Protein AF-A0A3B8TL54-F1 (afdb_monomer)

Mean predicted aligned error: 5.51 Å

Structure (mmCIF, N/CA/C/O backbone):
data_AF-A0A3B8TL54-F1
#
_entry.id   AF-A0A3B8TL54-F1
#
loop_
_atom_site.group_PDB
_atom_site.id
_atom_site.type_symbol
_atom_site.label_atom_id
_atom_site.label_alt_id
_atom_site.label_comp_id
_atom_site.label_asym_id
_atom_site.label_entity_id
_atom_site.label_seq_id
_atom_site.pdbx_PDB_ins_code
_ato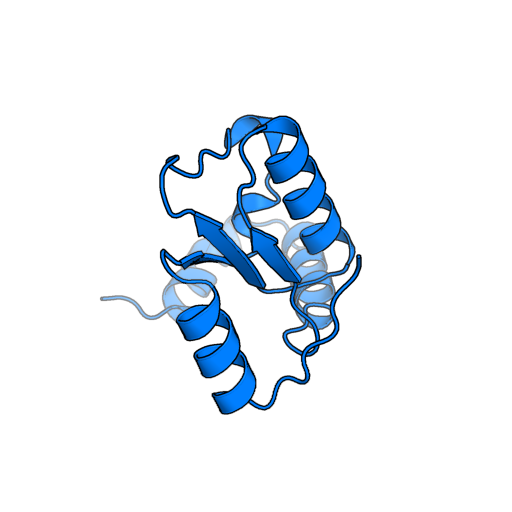m_site.Cartn_x
_atom_site.Cartn_y
_atom_site.Cartn_z
_atom_site.occupancy
_atom_site.B_iso_or_equiv
_atom_site.auth_seq_id
_atom_site.auth_comp_id
_atom_site.auth_asym_id
_atom_site.auth_atom_id
_atom_site.pdbx_PDB_model_num
ATOM 1 N N . MET A 1 1 ? 4.156 -18.310 18.114 1.00 81.44 1 MET A N 1
ATOM 2 C CA . MET A 1 1 ? 3.816 -17.101 17.333 1.00 81.44 1 MET A CA 1
ATOM 3 C C . MET A 1 1 ? 2.313 -16.911 17.468 1.00 81.44 1 MET A C 1
ATOM 5 O O . MET A 1 1 ? 1.607 -17.891 17.267 1.00 81.44 1 MET A O 1
ATOM 9 N N . ILE A 1 2 ? 1.834 -15.748 17.915 1.00 89.56 2 ILE A N 1
ATOM 10 C CA . ILE A 1 2 ? 0.384 -15.498 18.009 1.00 89.56 2 ILE A CA 1
ATOM 11 C C . ILE A 1 2 ? -0.184 -15.220 16.613 1.00 89.56 2 ILE A C 1
ATOM 13 O O . ILE A 1 2 ? 0.510 -14.654 15.769 1.00 89.56 2 ILE A O 1
ATOM 17 N N . SER A 1 3 ? -1.421 -15.637 16.358 1.00 96.25 3 SER A N 1
ATOM 18 C CA . SER A 1 3 ? -2.134 -15.330 15.114 1.00 96.25 3 SER A CA 1
ATOM 19 C C . SER A 1 3 ? -2.530 -13.852 15.043 1.00 96.25 3 SER A C 1
ATOM 21 O O . SER A 1 3 ? -2.639 -13.173 16.067 1.00 96.25 3 SER A O 1
ATOM 23 N N . THR A 1 4 ? -2.804 -13.352 13.836 1.00 93.81 4 THR A N 1
ATOM 24 C CA . THR A 1 4 ? -3.298 -11.980 13.633 1.00 93.81 4 THR A CA 1
ATOM 25 C C . THR A 1 4 ? -4.577 -11.713 14.422 1.00 93.81 4 THR A C 1
ATOM 27 O O . THR A 1 4 ? -4.689 -10.659 15.039 1.00 93.81 4 THR A O 1
ATOM 30 N N . GLN A 1 5 ? -5.504 -12.676 14.469 1.00 94.44 5 GLN A N 1
ATOM 31 C CA . GLN A 1 5 ? -6.742 -12.524 15.234 1.00 94.44 5 GLN A CA 1
ATOM 32 C C . GLN A 1 5 ? -6.459 -12.389 16.733 1.00 94.44 5 GLN A C 1
ATOM 34 O O . GLN A 1 5 ? -6.949 -11.462 17.362 1.00 94.44 5 GLN A O 1
ATOM 39 N N . GLN A 1 6 ? -5.571 -13.223 17.285 1.00 96.88 6 GLN A N 1
ATOM 40 C CA . GLN A 1 6 ? -5.165 -13.118 18.692 1.00 96.88 6 GLN A CA 1
ATOM 41 C C . GLN A 1 6 ? -4.508 -11.769 19.015 1.00 96.88 6 GLN A C 1
ATOM 43 O O . GLN A 1 6 ? -4.723 -11.225 20.095 1.00 96.88 6 GLN A O 1
ATOM 48 N N . ALA A 1 7 ? -3.721 -11.211 18.091 1.00 95.81 7 ALA A N 1
ATOM 49 C CA . ALA A 1 7 ? -3.145 -9.881 18.260 1.00 95.81 7 ALA A CA 1
ATOM 50 C C . ALA A 1 7 ? -4.222 -8.782 18.243 1.00 95.81 7 ALA A C 1
ATOM 52 O O . ALA A 1 7 ? -4.175 -7.870 19.066 1.00 95.81 7 ALA A O 1
ATOM 53 N N . ILE A 1 8 ? -5.204 -8.877 17.340 1.00 95.00 8 ILE A N 1
ATOM 54 C CA . ILE A 1 8 ? -6.340 -7.948 17.276 1.00 95.00 8 ILE A CA 1
ATOM 55 C C . ILE A 1 8 ? -7.151 -8.009 18.573 1.00 95.00 8 ILE A C 1
ATOM 57 O O . ILE A 1 8 ? -7.409 -6.967 19.172 1.00 95.00 8 ILE A O 1
ATOM 61 N N . ASP A 1 9 ? -7.488 -9.211 19.040 1.00 96.00 9 ASP A N 1
ATOM 62 C CA . ASP A 1 9 ? -8.280 -9.419 20.254 1.00 96.00 9 ASP A CA 1
ATOM 63 C C . ASP A 1 9 ? -7.552 -8.879 21.495 1.00 96.00 9 ASP A C 1
ATOM 65 O O . ASP A 1 9 ? -8.169 -8.259 22.359 1.00 96.00 9 ASP A O 1
ATOM 69 N N . HIS A 1 10 ? -6.225 -9.040 21.558 1.00 96.56 10 HIS A N 1
ATOM 70 C CA . HIS A 1 10 ? -5.402 -8.486 22.633 1.00 96.56 10 HIS A CA 1
ATOM 71 C C . HIS A 1 10 ? -5.343 -6.950 22.607 1.00 96.56 10 HIS A C 1
ATOM 73 O O . HIS A 1 10 ? -5.302 -6.316 23.659 1.00 96.56 10 HIS A O 1
ATOM 79 N N . LEU A 1 11 ? -5.352 -6.337 21.417 1.00 95.44 11 LEU A N 1
ATOM 80 C CA . LEU A 1 11 ? -5.293 -4.881 21.257 1.00 95.44 11 LEU A CA 1
ATOM 81 C C . LEU A 1 11 ? -6.667 -4.197 21.362 1.00 95.44 11 LEU A C 1
ATOM 83 O O . LEU A 1 11 ? -6.726 -3.008 21.678 1.00 95.44 11 LEU A O 1
ATOM 87 N N . ARG A 1 12 ? -7.771 -4.921 21.129 1.00 95.12 12 ARG A N 1
ATOM 88 C CA . ARG A 1 12 ? -9.144 -4.383 21.121 1.00 95.12 12 ARG A CA 1
ATOM 89 C C . ARG A 1 12 ? -9.525 -3.591 22.383 1.00 95.12 12 ARG A C 1
ATOM 91 O O . ARG A 1 12 ? -10.118 -2.524 22.209 1.00 95.12 12 ARG A O 1
ATOM 98 N N . PRO A 1 13 ? -9.198 -4.026 23.619 1.00 97.06 13 PRO A N 1
ATOM 99 C CA . PRO A 1 13 ? -9.560 -3.288 24.833 1.00 97.06 13 PRO A CA 1
ATOM 100 C C . PRO A 1 13 ? -8.870 -1.923 24.969 1.00 97.06 13 PRO A C 1
ATOM 102 O O . PRO A 1 13 ? -9.335 -1.077 25.724 1.00 97.06 13 PRO A O 1
ATOM 105 N N . TYR A 1 14 ? -7.774 -1.691 24.238 1.00 96.81 14 TYR A N 1
ATOM 106 C CA . TYR A 1 14 ? -7.034 -0.424 24.253 1.00 96.81 14 TYR A CA 1
ATOM 107 C C . TYR A 1 14 ? -7.562 0.600 23.230 1.00 96.81 14 TYR A C 1
ATOM 109 O O . TYR A 1 14 ? -7.026 1.705 23.127 1.00 96.81 14 TYR A O 1
ATOM 117 N N . LEU A 1 15 ? -8.587 0.247 22.447 1.00 95.81 15 LEU A N 1
ATOM 118 C CA . LEU A 1 15 ? -9.218 1.116 21.454 1.00 95.81 15 LEU A CA 1
ATOM 119 C C . LEU A 1 15 ? -10.602 1.557 21.932 1.00 95.81 15 LEU A C 1
ATOM 121 O O . LEU A 1 15 ? -11.368 0.760 22.468 1.00 95.81 15 LEU A O 1
ATOM 125 N N . THR A 1 16 ? -10.950 2.819 21.676 1.00 97.81 16 THR A N 1
ATOM 126 C CA . THR A 1 16 ? -12.330 3.287 21.840 1.00 97.81 16 THR A CA 1
ATOM 127 C C . THR A 1 16 ? -13.230 2.650 20.785 1.00 97.81 16 THR A C 1
ATOM 129 O O . THR A 1 16 ? -12.781 2.39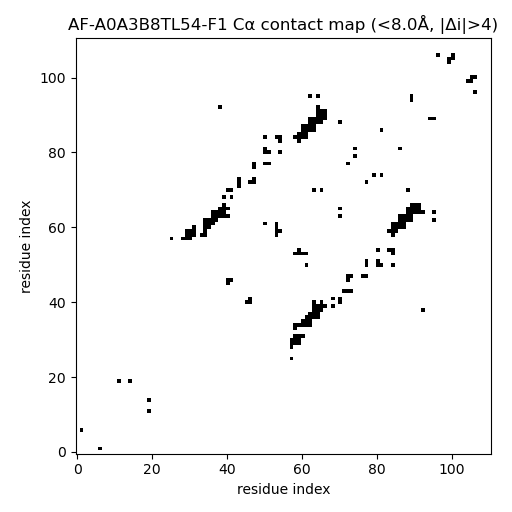2 19.665 1.00 97.81 16 THR A O 1
ATOM 132 N N . ASP A 1 17 ? -14.509 2.456 21.108 1.00 97.25 17 ASP A N 1
ATOM 133 C CA . ASP A 1 17 ? -15.475 1.866 20.171 1.00 97.25 17 ASP A CA 1
ATOM 134 C C . ASP A 1 17 ? -15.584 2.688 18.883 1.00 97.25 17 ASP A C 1
ATOM 136 O O . ASP A 1 17 ? -15.418 2.149 17.795 1.00 97.25 17 ASP A O 1
ATOM 140 N N . ASN A 1 18 ? -15.656 4.020 18.999 1.00 97.69 18 ASN A N 1
ATOM 141 C CA . ASN A 1 18 ? -15.648 4.917 17.839 1.00 97.69 18 ASN A CA 1
ATOM 142 C C . ASN A 1 18 ? -14.431 4.701 16.918 1.00 97.69 18 ASN A C 1
ATOM 144 O O . ASN A 1 18 ? -14.550 4.744 15.697 1.00 97.69 18 ASN A O 1
ATOM 148 N N . ARG A 1 19 ? -13.238 4.465 17.483 1.00 95.81 19 ARG A N 1
ATOM 149 C CA . ARG A 1 19 ? -12.043 4.198 16.672 1.00 95.81 19 ARG A CA 1
ATOM 150 C C . ARG A 1 19 ? -12.109 2.818 16.024 1.00 95.81 19 ARG A C 1
ATOM 152 O O . ARG A 1 19 ? -11.692 2.683 14.878 1.00 95.81 19 ARG A O 1
ATOM 159 N N . TRP A 1 20 ? -12.595 1.813 16.745 1.00 96.19 20 TRP A N 1
ATOM 160 C CA . TRP A 1 20 ? -12.763 0.457 16.230 1.00 96.19 20 TRP A CA 1
ATOM 161 C C . TRP A 1 20 ? -13.735 0.409 15.047 1.00 96.19 20 TRP A C 1
ATOM 163 O O . TRP A 1 20 ? -13.391 -0.150 14.001 1.00 96.19 20 TRP A O 1
ATOM 173 N N . ASP A 1 21 ? -14.896 1.044 15.194 1.00 97.25 21 ASP A N 1
ATOM 174 C CA . ASP A 1 21 ? -15.944 1.083 14.174 1.00 97.25 21 ASP A CA 1
ATOM 175 C C . ASP A 1 21 ? -15.470 1.856 12.940 1.00 97.25 21 ASP A C 1
ATOM 177 O O . ASP A 1 21 ? -15.516 1.332 11.827 1.00 97.25 21 ASP A O 1
ATOM 181 N N . LEU A 1 22 ? -14.861 3.033 13.140 1.00 95.94 22 LEU A N 1
ATOM 182 C CA . LEU A 1 22 ? -14.288 3.821 12.046 1.00 95.94 22 LEU A CA 1
ATOM 183 C C . LEU A 1 22 ? -13.230 3.035 11.257 1.00 95.94 22 LEU A C 1
ATOM 185 O O . LEU A 1 22 ? -13.194 3.097 10.029 1.00 95.94 22 LEU A O 1
ATOM 189 N N . MET A 1 23 ? -12.358 2.285 11.941 1.00 94.69 23 MET A N 1
ATOM 190 C CA . MET A 1 23 ? -11.374 1.442 11.260 1.00 94.69 23 MET A CA 1
ATOM 191 C C . MET A 1 23 ? -12.055 0.368 10.403 1.00 94.69 23 MET A C 1
ATOM 193 O O . MET A 1 23 ? -11.628 0.152 9.270 1.00 94.69 23 MET A O 1
ATOM 197 N N . HIS A 1 24 ? -13.115 -0.278 10.899 1.00 95.06 24 HIS A N 1
ATOM 198 C CA . HIS A 1 24 ? -13.860 -1.280 10.130 1.00 95.06 24 HIS A CA 1
ATOM 199 C C . HIS A 1 24 ? -14.557 -0.674 8.912 1.00 95.06 24 HIS A C 1
ATOM 201 O O . HIS A 1 24 ? -14.508 -1.268 7.832 1.00 95.06 24 HIS A O 1
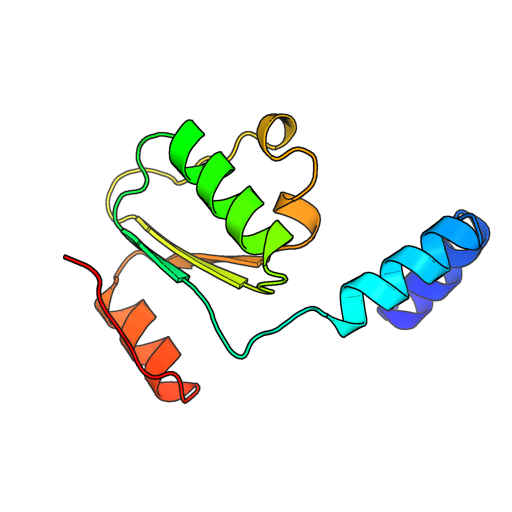ATOM 207 N N . ASP A 1 25 ? -15.148 0.510 9.053 1.00 96.81 25 ASP A N 1
ATOM 208 C CA . ASP A 1 25 ? -15.808 1.207 7.950 1.00 96.81 25 ASP A CA 1
ATOM 209 C C . ASP A 1 25 ? -14.819 1.599 6.847 1.00 96.81 25 ASP A C 1
ATOM 211 O O . ASP A 1 25 ? -15.098 1.392 5.663 1.00 96.81 25 ASP A O 1
ATOM 215 N N . ILE A 1 26 ? -13.630 2.087 7.220 1.00 95.44 26 ILE A N 1
ATOM 216 C CA . ILE A 1 26 ? -12.554 2.402 6.269 1.00 95.44 26 ILE A CA 1
ATOM 217 C C . ILE A 1 26 ? -12.038 1.127 5.589 1.00 95.44 26 ILE A C 1
ATOM 219 O O . ILE A 1 26 ? -11.832 1.118 4.376 1.00 95.44 26 ILE A O 1
ATOM 223 N N . LEU A 1 27 ? -11.838 0.037 6.339 1.00 94.88 27 LEU A N 1
ATOM 224 C CA . LEU A 1 27 ? -11.331 -1.226 5.788 1.00 94.88 27 LEU A CA 1
ATOM 225 C C . LEU A 1 27 ? -12.262 -1.815 4.720 1.00 94.88 27 LEU A C 1
ATOM 227 O O . LEU A 1 27 ? -11.773 -2.368 3.738 1.00 94.88 27 LEU A O 1
ATOM 231 N N . ARG A 1 28 ? -13.584 -1.646 4.856 1.00 96.56 28 ARG A N 1
ATOM 232 C CA . ARG A 1 28 ? -14.566 -2.085 3.844 1.00 96.56 28 ARG A CA 1
ATOM 233 C C . ARG A 1 28 ? -14.469 -1.324 2.522 1.00 96.56 28 ARG A C 1
ATOM 235 O O . ARG A 1 28 ? -14.938 -1.825 1.506 1.00 96.56 28 ARG A O 1
ATOM 242 N N . GLN A 1 29 ? -13.884 -0.129 2.531 1.00 96.62 29 GLN A N 1
ATOM 243 C CA . GLN A 1 29 ? -13.729 0.723 1.349 1.00 96.62 29 GLN A CA 1
ATOM 244 C C . GLN A 1 29 ? -12.358 0.556 0.679 1.00 96.62 29 GLN A C 1
ATOM 246 O O . GLN A 1 29 ? -12.123 1.111 -0.395 1.00 96.62 29 GLN A O 1
ATOM 251 N N . ARG A 1 30 ? -11.443 -0.213 1.285 1.00 97.19 30 ARG A N 1
ATOM 252 C CA . ARG A 1 30 ? -10.125 -0.486 0.702 1.00 97.19 30 AR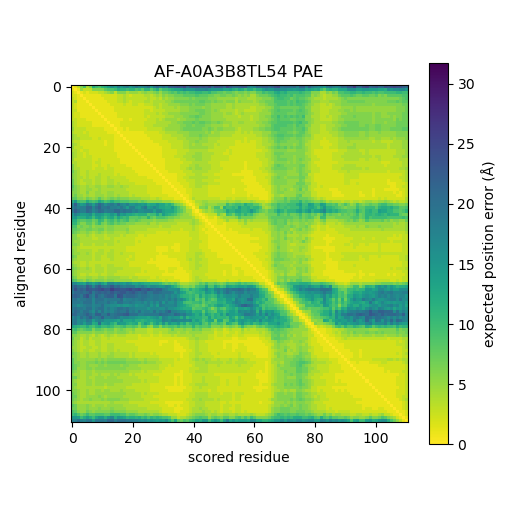G A CA 1
ATOM 253 C C . ARG A 1 30 ? -10.258 -1.385 -0.519 1.00 97.19 30 ARG A C 1
ATOM 255 O O . ARG A 1 30 ? -11.039 -2.335 -0.533 1.00 97.19 30 ARG A O 1
ATOM 262 N N . THR A 1 31 ? -9.446 -1.121 -1.536 1.00 97.44 31 THR A N 1
ATOM 263 C CA . THR A 1 31 ? -9.501 -1.855 -2.797 1.00 97.44 31 THR A CA 1
ATOM 264 C C . THR A 1 31 ? -8.126 -2.264 -3.306 1.00 97.44 31 THR A C 1
ATOM 266 O O . THR A 1 31 ? -7.149 -1.519 -3.230 1.00 97.44 31 THR A O 1
ATOM 269 N N . ARG A 1 32 ? -8.072 -3.474 -3.871 1.00 97.62 32 ARG A N 1
ATOM 270 C CA . ARG A 1 32 ? -6.989 -3.947 -4.745 1.00 97.62 32 ARG A CA 1
ATOM 271 C C . ARG A 1 32 ? -7.430 -3.973 -6.211 1.00 97.62 32 ARG A C 1
ATOM 273 O O . ARG A 1 32 ? -6.710 -4.492 -7.046 1.00 97.62 32 ARG A O 1
ATOM 280 N N . PHE A 1 33 ? -8.596 -3.432 -6.560 1.00 97.12 33 PHE A N 1
ATOM 281 C CA . PHE A 1 33 ? -9.055 -3.386 -7.953 1.00 97.12 33 PHE A CA 1
ATOM 282 C C . PHE A 1 33 ? -8.201 -2.447 -8.819 1.00 97.12 33 PHE A C 1
ATOM 284 O O . PHE A 1 33 ? -7.952 -2.730 -9.989 1.00 97.12 33 PHE A O 1
ATOM 291 N N . LEU A 1 34 ? -7.720 -1.352 -8.227 1.00 96.69 34 LEU A N 1
ATOM 292 C CA . LEU A 1 34 ? -6.831 -0.377 -8.848 1.00 96.69 34 LEU A CA 1
ATOM 293 C C . LEU A 1 34 ? -5.551 -0.249 -8.016 1.00 96.69 34 LEU A C 1
ATOM 295 O O . LEU A 1 34 ? -5.590 -0.316 -6.789 1.00 96.69 34 LEU A O 1
ATOM 299 N N . THR A 1 35 ? -4.425 -0.039 -8.690 1.00 96.81 35 THR A N 1
ATOM 300 C CA . THR A 1 35 ? -3.152 0.341 -8.074 1.00 96.81 35 THR A CA 1
ATOM 301 C C . THR A 1 35 ? -2.383 1.264 -9.019 1.00 96.81 35 THR A C 1
ATOM 303 O O . THR A 1 35 ? -2.739 1.394 -10.192 1.00 96.81 35 THR A O 1
ATOM 306 N N . VAL A 1 36 ? -1.345 1.917 -8.505 1.00 95.50 36 VAL A N 1
ATOM 307 C CA . VAL A 1 36 ? -0.484 2.834 -9.255 1.00 95.50 36 VAL A CA 1
ATOM 308 C C . VAL A 1 36 ? 0.938 2.297 -9.312 1.00 95.50 36 VAL A C 1
ATOM 310 O O . VAL A 1 36 ? 1.438 1.731 -8.338 1.00 95.50 36 VAL A O 1
ATOM 313 N N . ILE A 1 37 ? 1.586 2.502 -10.456 1.00 94.06 37 ILE A N 1
ATOM 314 C CA . ILE A 1 37 ? 3.021 2.297 -10.644 1.00 94.06 37 ILE A CA 1
ATOM 315 C C . ILE A 1 37 ? 3.633 3.667 -10.899 1.00 94.06 37 ILE A C 1
ATOM 317 O O . ILE A 1 37 ? 3.068 4.472 -11.636 1.00 94.06 37 ILE A O 1
ATOM 321 N N . THR A 1 38 ? 4.784 3.921 -10.300 1.00 90.62 38 THR A N 1
ATOM 322 C CA . THR A 1 38 ? 5.561 5.138 -10.513 1.00 90.62 38 THR A CA 1
ATOM 323 C C . THR A 1 38 ? 7.027 4.776 -10.668 1.00 90.62 38 THR A C 1
ATOM 325 O O . THR A 1 38 ? 7.541 3.929 -9.937 1.00 90.62 38 THR A O 1
ATOM 328 N N . GLU A 1 39 ? 7.685 5.429 -11.617 1.00 85.25 39 GLU A N 1
ATOM 329 C CA . GLU A 1 39 ? 9.124 5.325 -11.852 1.00 85.25 39 GLU A CA 1
ATOM 330 C C . GLU A 1 39 ? 9.817 6.592 -11.346 1.00 85.25 39 GLU A C 1
ATOM 332 O O . GLU A 1 39 ? 9.258 7.685 -11.450 1.00 85.25 39 GLU A O 1
ATOM 337 N N . GLU A 1 40 ? 11.015 6.429 -10.781 1.00 70.19 40 GLU A N 1
ATOM 338 C CA . GLU A 1 40 ? 11.951 7.517 -10.456 1.00 70.19 40 GLU A CA 1
ATOM 339 C C . GLU A 1 40 ? 11.348 8.639 -9.595 1.00 70.19 40 GLU A C 1
ATOM 341 O O . GLU A 1 40 ? 11.453 9.836 -9.883 1.00 70.19 40 GLU A O 1
ATOM 346 N N . LEU A 1 41 ? 10.735 8.257 -8.474 1.00 70.12 41 LEU A N 1
ATOM 347 C CA . LEU A 1 41 ? 10.108 9.183 -7.530 1.00 70.12 41 LEU A CA 1
ATOM 348 C C . LEU A 1 41 ? 11.157 9.883 -6.645 1.00 70.12 41 LEU A C 1
ATOM 350 O O . LEU A 1 41 ? 11.165 9.764 -5.424 1.00 70.12 41 LEU A O 1
ATOM 354 N N . TYR A 1 42 ? 12.059 10.635 -7.275 1.00 66.62 42 TYR A N 1
ATOM 355 C CA . TYR A 1 42 ? 13.241 11.214 -6.633 1.00 66.62 42 TYR A CA 1
ATOM 356 C C . TYR A 1 42 ? 12.914 12.245 -5.541 1.00 66.62 42 TYR A C 1
ATOM 358 O O . TYR A 1 42 ? 13.631 12.378 -4.553 1.00 66.62 42 TYR A O 1
ATOM 366 N N . ARG A 1 43 ? 11.828 13.012 -5.705 1.00 70.12 43 ARG A N 1
ATOM 367 C CA . ARG A 1 43 ? 11.426 14.053 -4.745 1.00 70.12 43 ARG A CA 1
ATOM 368 C C . ARG A 1 43 ? 10.491 13.456 -3.694 1.00 70.12 43 ARG A C 1
ATOM 370 O O . ARG A 1 43 ? 9.331 13.167 -3.985 1.00 70.12 43 ARG A O 1
ATOM 377 N N . GLU A 1 44 ? 10.942 13.389 -2.447 1.00 73.31 44 GLU A N 1
ATOM 378 C CA . GLU A 1 44 ? 10.170 12.850 -1.315 1.00 73.31 44 GLU A CA 1
ATOM 379 C C . GLU A 1 44 ? 8.809 13.534 -1.106 1.00 73.31 44 GLU A C 1
ATOM 381 O O . GLU A 1 44 ? 7.845 12.903 -0.668 1.00 73.31 44 GLU A O 1
ATOM 386 N N . HIS A 1 45 ? 8.688 14.825 -1.435 1.00 75.81 45 HIS A N 1
ATOM 387 C CA . HIS A 1 45 ? 7.406 15.533 -1.389 1.00 75.81 45 HIS A CA 1
ATOM 388 C C . HIS A 1 45 ? 6.376 14.924 -2.348 1.00 75.81 45 HIS A C 1
ATOM 390 O O . HIS A 1 45 ? 5.213 14.764 -1.970 1.00 75.81 45 HIS A O 1
ATOM 396 N N . ASN A 1 46 ? 6.805 14.521 -3.547 1.00 82.94 46 ASN A N 1
ATOM 397 C CA . ASN A 1 46 ? 5.941 13.875 -4.532 1.00 82.94 46 ASN A CA 1
ATOM 398 C C . ASN A 1 46 ? 5.561 12.468 -4.062 1.00 82.94 46 ASN A C 1
ATOM 400 O O . ASN A 1 46 ? 4.397 12.088 -4.167 1.00 82.94 46 ASN A O 1
ATOM 404 N N . ALA A 1 47 ? 6.499 11.734 -3.453 1.00 82.62 47 ALA A N 1
ATOM 405 C CA . ALA A 1 47 ? 6.226 10.416 -2.880 1.00 82.62 47 ALA A CA 1
ATOM 406 C C . ALA A 1 47 ? 5.181 10.491 -1.754 1.00 82.62 47 ALA A C 1
ATOM 408 O O . ALA A 1 47 ? 4.219 9.724 -1.734 1.00 82.62 47 ALA A O 1
ATOM 409 N N . ASN A 1 48 ? 5.313 11.469 -0.852 1.00 84.62 48 ASN A N 1
ATOM 410 C CA . ASN A 1 48 ? 4.340 11.709 0.214 1.00 84.62 48 ASN A CA 1
ATOM 411 C C . ASN A 1 48 ? 2.985 12.198 -0.316 1.00 84.62 48 ASN A C 1
ATOM 413 O O . ASN A 1 48 ? 1.951 11.898 0.281 1.00 84.62 48 ASN A O 1
ATOM 417 N N . ALA A 1 49 ? 2.959 12.981 -1.396 1.00 87.94 49 ALA A N 1
ATOM 418 C CA . ALA A 1 49 ? 1.713 13.395 -2.035 1.00 87.94 49 ALA A CA 1
ATOM 419 C C . ALA A 1 49 ? 0.992 12.194 -2.659 1.00 87.94 49 ALA A C 1
ATOM 421 O O . ALA A 1 49 ? -0.174 11.969 -2.344 1.00 87.94 49 ALA A O 1
ATOM 422 N N . LEU A 1 50 ? 1.706 11.374 -3.435 1.00 89.44 50 LEU A N 1
ATOM 423 C CA . LEU A 1 50 ? 1.156 10.172 -4.054 1.00 89.44 50 LEU A CA 1
ATOM 424 C C . LEU A 1 50 ? 0.630 9.182 -3.012 1.00 89.44 50 LEU A C 1
ATOM 426 O O . LEU A 1 50 ? -0.483 8.684 -3.156 1.00 89.44 50 LEU A O 1
ATOM 430 N N . LEU A 1 51 ? 1.389 8.932 -1.942 1.00 91.19 51 LEU A N 1
ATOM 431 C CA . LEU A 1 51 ? 0.968 8.039 -0.863 1.00 91.19 51 LEU A CA 1
ATOM 432 C C . LEU A 1 51 ? -0.336 8.515 -0.203 1.00 91.19 51 LEU A C 1
ATOM 434 O O . LEU A 1 51 ? -1.237 7.712 0.033 1.00 91.19 51 LEU A O 1
ATOM 438 N N . ARG A 1 52 ? -0.464 9.821 0.068 1.00 91.50 52 ARG A N 1
ATOM 439 C CA . ARG A 1 52 ? -1.697 10.399 0.630 1.00 91.50 52 ARG A CA 1
ATOM 440 C C . ARG A 1 52 ? -2.864 10.312 -0.346 1.00 91.50 52 ARG A C 1
ATOM 442 O O . ARG A 1 52 ? -3.975 10.024 0.081 1.00 91.50 52 ARG A O 1
ATOM 449 N N . SER A 1 53 ? -2.623 10.517 -1.640 1.00 94.00 53 SER A N 1
ATOM 450 C CA . SER A 1 53 ? -3.643 10.306 -2.669 1.00 94.00 53 SER A CA 1
ATOM 451 C C . SER A 1 53 ? -4.101 8.848 -2.699 1.00 94.00 53 SER A C 1
ATOM 453 O O . SER A 1 53 ? -5.298 8.596 -2.644 1.00 94.00 53 SER A O 1
ATOM 455 N N . CYS A 1 54 ? -3.173 7.886 -2.701 1.00 95.31 54 CYS A N 1
ATOM 456 C CA . CYS A 1 54 ? -3.500 6.459 -2.657 1.00 95.31 54 CYS A CA 1
ATOM 457 C C . CYS A 1 54 ? -4.350 6.113 -1.430 1.00 95.31 54 CYS A C 1
ATOM 459 O O . CYS A 1 54 ? -5.345 5.406 -1.551 1.00 95.31 54 CYS A O 1
ATOM 461 N N . GLU A 1 55 ? -3.981 6.642 -0.263 1.00 94.56 55 GLU A N 1
ATOM 462 C CA . GLU A 1 55 ? -4.716 6.419 0.978 1.00 94.56 55 GLU A CA 1
ATOM 463 C C . GLU A 1 55 ? -6.135 6.997 0.918 1.00 94.56 55 GLU A C 1
ATOM 465 O O . GLU A 1 55 ? -7.086 6.279 1.219 1.00 94.56 55 GLU A O 1
ATOM 470 N N . CYS A 1 56 ? -6.278 8.232 0.432 1.00 94.44 56 CYS A N 1
ATOM 471 C CA . CYS A 1 56 ? -7.560 8.919 0.279 1.00 94.44 56 CYS A CA 1
ATOM 472 C C . CYS A 1 56 ? -8.506 8.209 -0.706 1.00 94.44 56 CYS A C 1
ATOM 474 O O . CYS A 1 56 ? -9.707 8.145 -0.462 1.00 94.44 56 CYS A O 1
ATOM 476 N N . PHE A 1 57 ? -7.973 7.623 -1.784 1.00 96.31 57 PHE A N 1
ATOM 477 C CA . PHE A 1 57 ? -8.750 6.823 -2.740 1.00 96.31 57 PHE A CA 1
ATOM 478 C C . PHE A 1 57 ? -8.983 5.370 -2.290 1.00 96.31 57 PHE A C 1
ATOM 480 O O . PHE A 1 57 ? -9.533 4.574 -3.050 1.00 96.31 57 PHE A O 1
ATOM 487 N N . GLY A 1 58 ? -8.553 4.992 -1.081 1.00 96.38 58 GLY A N 1
ATOM 488 C CA . GLY A 1 58 ? -8.729 3.637 -0.559 1.00 96.38 58 GLY A CA 1
ATOM 489 C C . GLY A 1 58 ? -7.863 2.582 -1.253 1.00 96.38 58 GLY A C 1
ATOM 490 O O . GLY A 1 58 ? -8.136 1.389 -1.123 1.00 96.38 58 GLY A O 1
ATOM 491 N N . LEU A 1 59 ? -6.809 2.973 -1.975 1.00 97.50 59 LEU A N 1
ATOM 492 C CA . LEU A 1 59 ? -5.904 2.013 -2.605 1.00 97.50 59 LEU A CA 1
ATOM 493 C C . LEU A 1 59 ? -5.145 1.240 -1.523 1.00 97.50 59 LEU A C 1
AT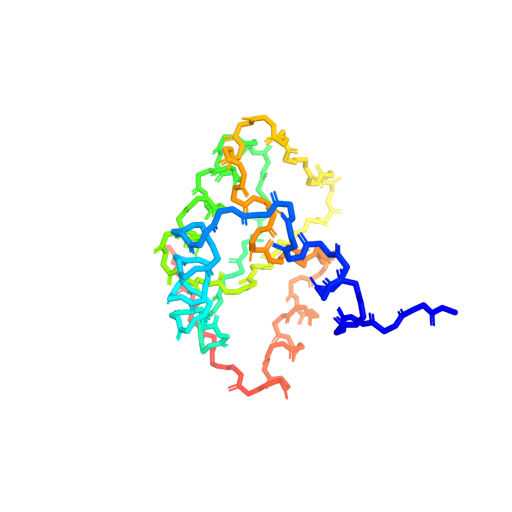OM 495 O O . LEU A 1 59 ? -4.594 1.824 -0.586 1.00 97.50 59 LEU A O 1
ATOM 499 N N . GLN A 1 60 ? -5.133 -0.086 -1.641 1.00 96.81 60 GLN A N 1
ATOM 500 C CA . GLN A 1 60 ? -4.473 -0.949 -0.664 1.00 96.81 60 GLN A CA 1
ATOM 501 C C . GLN A 1 60 ? -2.962 -1.035 -0.889 1.00 96.81 60 GLN A C 1
ATOM 503 O O . GLN A 1 60 ? -2.209 -1.216 0.068 1.00 96.81 60 GLN A O 1
ATOM 508 N N . GLU A 1 61 ? -2.521 -0.916 -2.139 1.00 95.19 61 GLU A N 1
ATOM 509 C CA . GLU A 1 61 ? -1.114 -1.015 -2.509 1.00 95.19 61 GLU A CA 1
ATOM 510 C C . GLU A 1 61 ? -0.727 -0.006 -3.593 1.00 95.19 61 GLU A C 1
ATOM 512 O O . GLU A 1 61 ? -1.547 0.367 -4.437 1.00 95.19 61 GLU A O 1
ATOM 517 N N . MET A 1 62 ? 0.543 0.394 -3.582 1.00 94.38 62 MET A N 1
ATOM 518 C CA . MET A 1 62 ? 1.208 1.156 -4.637 1.00 94.38 62 MET A CA 1
ATOM 519 C C . MET A 1 62 ? 2.559 0.522 -4.982 1.00 94.38 62 MET A C 1
ATOM 521 O O . MET A 1 62 ? 3.181 -0.136 -4.144 1.00 94.38 62 MET A O 1
ATOM 525 N N . HIS A 1 63 ? 3.025 0.732 -6.210 1.00 94.12 63 HIS A N 1
ATOM 526 C CA . HIS A 1 63 ? 4.270 0.167 -6.722 1.00 94.12 63 HIS A CA 1
ATOM 527 C C . HIS A 1 63 ? 5.245 1.280 -7.087 1.00 94.12 63 HIS A C 1
ATOM 529 O O . HIS A 1 63 ? 4.931 2.141 -7.904 1.00 94.12 63 HIS A O 1
ATOM 535 N N . VAL A 1 64 ? 6.438 1.240 -6.504 1.00 90.75 64 VAL A N 1
ATOM 536 C CA . VAL A 1 64 ? 7.517 2.183 -6.799 1.00 90.75 64 VAL A CA 1
ATOM 537 C C . VAL A 1 64 ? 8.641 1.423 -7.473 1.00 90.75 64 VAL A C 1
ATOM 539 O O . VAL A 1 64 ? 9.103 0.411 -6.944 1.00 90.75 64 VAL A O 1
ATOM 542 N N . VAL A 1 65 ? 9.063 1.891 -8.639 1.00 89.62 65 VAL A N 1
ATOM 543 C CA . VAL A 1 65 ? 10.210 1.351 -9.355 1.00 89.62 65 VAL A CA 1
ATOM 544 C C . VAL A 1 65 ? 11.358 2.342 -9.233 1.00 89.62 65 VAL A C 1
ATOM 546 O O . VAL A 1 65 ? 11.288 3.439 -9.783 1.00 89.62 65 VAL A O 1
ATOM 549 N N . ASP A 1 66 ? 12.422 1.927 -8.552 1.00 83.06 66 ASP A N 1
ATOM 550 C CA . ASP A 1 66 ? 13.649 2.703 -8.436 1.00 83.06 66 ASP A CA 1
ATOM 551 C C . ASP A 1 66 ? 14.856 1.85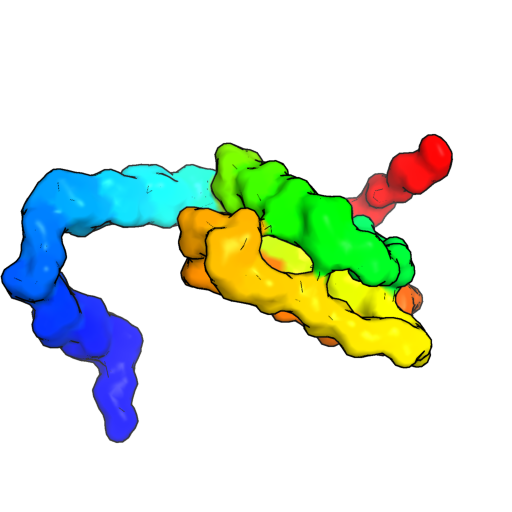9 -8.838 1.00 83.06 66 ASP A C 1
ATOM 553 O O . ASP A 1 66 ? 15.130 0.803 -8.263 1.00 83.06 66 ASP A O 1
ATOM 557 N N . ASN A 1 67 ? 15.590 2.348 -9.835 1.00 60.88 67 ASN A N 1
ATOM 558 C CA . ASN A 1 67 ? 16.754 1.655 -10.384 1.00 60.88 67 ASN A CA 1
ATOM 559 C C . ASN A 1 67 ? 18.082 2.176 -9.795 1.00 60.88 67 ASN A C 1
ATOM 561 O O . ASN A 1 67 ? 19.083 1.465 -9.798 1.00 60.88 67 ASN A O 1
ATOM 565 N N . ILE A 1 68 ? 18.093 3.417 -9.281 1.00 59.06 68 ILE A N 1
ATOM 566 C CA . ILE A 1 68 ? 19.315 4.127 -8.851 1.00 59.06 68 ILE A CA 1
ATOM 567 C C . ILE A 1 68 ? 19.170 4.744 -7.451 1.00 59.06 68 ILE A C 1
ATOM 569 O O . ILE A 1 68 ? 20.072 4.605 -6.631 1.00 59.06 68 ILE A O 1
ATOM 573 N N . ASN A 1 69 ? 18.050 5.412 -7.161 1.00 57.91 69 ASN A N 1
ATOM 574 C CA . ASN A 1 69 ? 17.850 6.136 -5.902 1.00 57.91 69 ASN A CA 1
ATOM 575 C C . ASN A 1 69 ? 17.083 5.283 -4.886 1.00 57.91 69 ASN A C 1
ATOM 577 O O . ASN A 1 69 ? 16.119 4.614 -5.240 1.00 57.91 69 ASN A O 1
ATOM 581 N N . GLU A 1 70 ? 17.466 5.305 -3.610 1.00 59.94 70 GLU A N 1
ATOM 582 C CA . GLU A 1 70 ? 16.666 4.636 -2.584 1.00 59.94 70 GLU A CA 1
ATOM 583 C C . GLU A 1 70 ? 15.380 5.422 -2.312 1.00 59.94 70 GLU A C 1
ATOM 585 O O . GLU A 1 70 ? 15.422 6.564 -1.859 1.00 59.94 70 GLU A O 1
ATOM 590 N N . PHE A 1 71 ? 14.222 4.794 -2.535 1.00 61.56 71 PHE A N 1
ATOM 591 C CA . PHE A 1 71 ? 12.944 5.357 -2.112 1.00 61.56 71 PHE A CA 1
ATOM 592 C C . PHE A 1 71 ? 12.926 5.627 -0.605 1.00 61.56 71 PHE A C 1
ATOM 594 O O . PHE A 1 71 ? 12.834 4.681 0.198 1.00 61.56 71 PHE A O 1
ATOM 601 N N . ALA A 1 72 ? 12.913 6.900 -0.229 1.00 60.94 72 ALA A N 1
ATOM 602 C CA . ALA A 1 72 ? 12.711 7.347 1.136 1.00 60.94 72 ALA A CA 1
ATOM 603 C C . ALA A 1 72 ? 11.333 8.011 1.277 1.00 60.94 72 ALA A C 1
ATOM 605 O 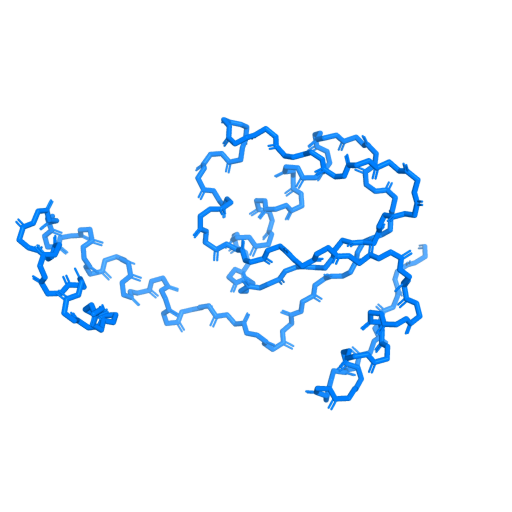O . ALA A 1 72 ? 10.968 8.928 0.545 1.00 60.94 72 ALA A O 1
ATOM 606 N N . ILE A 1 73 ? 10.551 7.542 2.252 1.00 61.66 73 ILE A N 1
ATOM 607 C CA . ILE A 1 73 ? 9.403 8.291 2.768 1.00 61.66 73 ILE A CA 1
ATOM 608 C C . ILE A 1 73 ? 9.753 8.720 4.178 1.00 61.66 73 ILE A C 1
ATOM 610 O O . ILE A 1 73 ? 9.939 7.880 5.063 1.00 61.66 73 ILE A O 1
ATOM 614 N N . HIS A 1 74 ? 9.738 10.025 4.420 1.00 60.91 74 HIS A N 1
ATOM 615 C CA . HIS A 1 74 ? 9.678 10.543 5.777 1.00 60.91 74 HIS A CA 1
ATOM 616 C C . HIS A 1 74 ? 8.339 10.168 6.416 1.00 60.91 74 HIS A C 1
ATOM 618 O O . HIS A 1 74 ? 7.294 10.733 6.084 1.00 60.91 74 HIS A O 1
ATOM 624 N N . ARG A 1 75 ? 8.371 9.205 7.350 1.00 55.66 75 ARG A N 1
ATOM 625 C CA . ARG A 1 75 ? 7.187 8.733 8.094 1.00 55.66 75 ARG A CA 1
ATOM 626 C C . ARG A 1 75 ? 6.374 9.889 8.685 1.00 55.66 75 ARG A C 1
ATOM 628 O O . ARG A 1 75 ? 5.146 9.830 8.622 1.00 55.66 75 ARG A O 1
ATOM 635 N N . ASP A 1 76 ? 7.039 10.949 9.138 1.00 55.78 76 ASP A N 1
ATOM 636 C CA . ASP A 1 76 ? 6.401 12.128 9.734 1.00 55.78 76 ASP A CA 1
ATOM 637 C C . ASP A 1 76 ? 5.607 12.968 8.720 1.00 55.78 76 ASP A C 1
ATOM 639 O O . ASP A 1 76 ? 4.547 13.501 9.048 1.00 55.78 76 ASP A O 1
ATOM 643 N N . MET A 1 77 ? 6.037 13.013 7.453 1.00 57.12 77 MET A N 1
ATOM 644 C CA . MET A 1 77 ? 5.332 13.753 6.396 1.00 57.12 77 MET A CA 1
ATOM 645 C C . MET A 1 77 ? 4.153 12.983 5.792 1.00 57.12 77 MET A C 1
ATOM 647 O O . MET A 1 77 ? 3.235 13.586 5.235 1.00 57.12 77 MET A O 1
ATOM 651 N N . SER A 1 78 ? 4.122 11.659 5.957 1.00 59.88 78 SER A N 1
ATOM 652 C CA . SER A 1 78 ? 3.030 10.819 5.452 1.00 59.88 78 SER A CA 1
ATOM 653 C C . SER A 1 78 ? 1.741 10.899 6.286 1.00 59.88 78 SER A C 1
ATOM 655 O O . SER A 1 78 ? 0.738 10.294 5.913 1.00 59.88 78 SER A O 1
ATOM 657 N N . ARG A 1 79 ? 1.748 11.617 7.424 1.00 68.25 79 ARG A N 1
ATOM 658 C CA . ARG A 1 79 ? 0.613 11.780 8.365 1.00 68.25 79 ARG A CA 1
ATOM 659 C C . ARG A 1 79 ? -0.102 10.465 8.726 1.00 68.25 79 ARG A C 1
ATOM 661 O O . ARG A 1 79 ? -1.300 10.451 8.980 1.00 68.25 79 ARG A O 1
ATOM 668 N N . GLY A 1 80 ? 0.631 9.350 8.753 1.00 77.56 80 GLY A N 1
ATOM 669 C CA . GLY A 1 80 ? 0.090 8.025 9.066 1.00 77.56 80 GLY A CA 1
ATOM 670 C C . GLY A 1 80 ? -0.426 7.224 7.867 1.00 77.56 80 GLY A C 1
ATOM 671 O O . GLY A 1 80 ? -0.690 6.038 8.045 1.00 77.56 80 GLY A O 1
ATOM 672 N N . ALA A 1 81 ? -0.483 7.792 6.657 1.00 82.88 81 ALA A N 1
ATOM 673 C CA . ALA A 1 81 ? -0.900 7.078 5.446 1.00 82.88 81 ALA A CA 1
ATOM 674 C C . ALA A 1 81 ? -0.010 5.863 5.137 1.00 82.88 81 ALA A C 1
ATOM 676 O O . ALA A 1 81 ? -0.500 4.817 4.713 1.00 82.88 81 ALA A O 1
ATOM 677 N N . ALA A 1 82 ? 1.285 5.953 5.464 1.00 84.19 82 ALA A N 1
ATOM 678 C CA . ALA A 1 82 ? 2.246 4.857 5.310 1.00 84.19 82 ALA A CA 1
ATOM 679 C C . ALA A 1 82 ? 1.919 3.619 6.170 1.00 84.19 82 ALA A C 1
ATOM 681 O O . ALA A 1 82 ? 2.545 2.579 6.000 1.00 84.19 82 ALA A O 1
ATOM 682 N N . LYS A 1 83 ? 0.976 3.723 7.119 1.00 87.69 83 LYS A N 1
ATOM 683 C CA . LYS A 1 83 ? 0.489 2.586 7.916 1.00 87.69 83 LYS A CA 1
ATOM 684 C C . LYS A 1 83 ? -0.617 1.796 7.210 1.00 87.69 83 LYS A C 1
ATOM 686 O O . LYS A 1 83 ? -0.893 0.677 7.623 1.00 87.69 83 LYS A O 1
ATOM 691 N N . TRP A 1 84 ? -1.264 2.386 6.205 1.00 91.62 84 TRP A N 1
ATOM 692 C CA . TRP A 1 84 ? -2.489 1.859 5.597 1.00 91.62 84 TRP A CA 1
ATOM 693 C C . TRP A 1 84 ? -2.322 1.414 4.144 1.00 91.62 84 TRP A C 1
ATOM 695 O O . TRP A 1 84 ? -3.072 0.554 3.687 1.00 91.62 84 TRP A O 1
ATOM 705 N N . VAL A 1 85 ? -1.354 1.990 3.427 1.00 93.62 85 VAL A N 1
ATOM 706 C CA . VAL A 1 85 ? -1.036 1.631 2.039 1.00 93.62 85 VAL A CA 1
ATOM 707 C C . VAL A 1 85 ? 0.255 0.823 2.014 1.00 93.62 85 VAL A C 1
ATOM 709 O O . VAL A 1 85 ? 1.284 1.253 2.536 1.00 93.62 85 VAL A O 1
ATOM 712 N N . GLU A 1 86 ? 0.202 -0.345 1.387 1.00 93.19 86 GLU A N 1
ATOM 713 C CA . GLU A 1 86 ? 1.361 -1.202 1.167 1.00 93.19 86 GLU A CA 1
ATOM 714 C C . GLU A 1 86 ? 2.222 -0.641 0.028 1.00 93.19 86 GLU A C 1
ATOM 716 O O . GLU A 1 86 ? 1.733 -0.387 -1.073 1.00 93.19 86 GLU A O 1
ATOM 721 N N . ILE A 1 87 ? 3.512 -0.428 0.289 1.00 90.94 87 ILE A N 1
ATOM 722 C CA . ILE A 1 87 ? 4.444 0.119 -0.700 1.00 90.94 87 ILE A CA 1
ATOM 723 C C . ILE A 1 87 ? 5.342 -1.006 -1.198 1.00 90.94 87 ILE A C 1
ATOM 725 O O . ILE A 1 87 ? 6.242 -1.461 -0.491 1.00 90.94 87 ILE A O 1
ATOM 729 N N . ASN A 1 88 ? 5.122 -1.416 -2.442 1.00 92.00 88 ASN A N 1
ATOM 730 C CA . ASN A 1 88 ? 5.908 -2.445 -3.104 1.00 92.00 88 ASN A CA 1
ATOM 731 C C . ASN A 1 88 ? 7.037 -1.798 -3.908 1.00 92.00 88 ASN A C 1
ATOM 733 O O . ASN A 1 88 ? 6.775 -1.133 -4.911 1.00 92.00 88 ASN A O 1
ATOM 737 N N . LYS A 1 89 ? 8.289 -2.004 -3.492 1.00 88.75 89 LYS A N 1
ATOM 738 C CA . LYS A 1 89 ? 9.468 -1.490 -4.203 1.00 88.75 89 LYS A CA 1
ATOM 739 C C . LYS A 1 89 ? 9.983 -2.506 -5.220 1.00 88.75 89 LYS A C 1
ATOM 741 O O . LYS A 1 89 ? 10.114 -3.686 -4.904 1.00 88.75 89 LYS A O 1
ATOM 746 N N . HIS A 1 90 ? 10.325 -2.035 -6.412 1.00 90.38 90 HIS A N 1
ATOM 747 C CA . HIS A 1 90 ? 10.846 -2.827 -7.525 1.00 90.38 90 HIS A CA 1
ATOM 748 C C . HIS A 1 90 ? 12.102 -2.158 -8.078 1.00 90.38 90 HIS A C 1
ATOM 750 O O . HIS A 1 90 ? 12.227 -0.940 -8.014 1.00 90.38 90 HIS 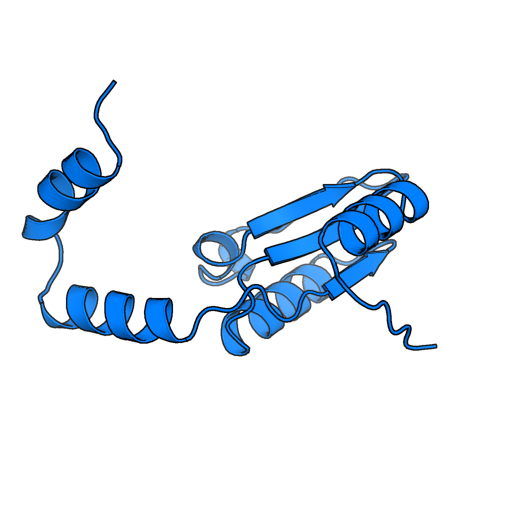A O 1
ATOM 756 N N . ARG A 1 91 ? 13.012 -2.945 -8.658 1.00 89.31 91 ARG A N 1
ATOM 757 C CA . ARG A 1 91 ? 14.175 -2.407 -9.390 1.00 89.31 91 ARG A CA 1
ATOM 758 C C . ARG A 1 91 ? 13.963 -2.323 -10.900 1.00 89.31 91 ARG A C 1
ATOM 760 O O . ARG A 1 91 ? 14.673 -1.597 -11.579 1.00 89.31 91 ARG A O 1
ATOM 767 N N . ASP A 1 92 ? 12.988 -3.065 -11.420 1.00 90.94 92 ASP A N 1
ATOM 768 C CA . ASP A 1 92 ? 12.707 -3.164 -12.851 1.00 90.94 92 ASP A CA 1
ATOM 769 C C . ASP A 1 92 ? 11.200 -3.022 -13.103 1.00 90.94 92 ASP A C 1
ATOM 771 O O . ASP A 1 92 ? 10.388 -3.840 -12.649 1.00 90.94 92 ASP A O 1
ATOM 775 N N . VAL A 1 93 ? 10.823 -1.989 -13.860 1.00 92.38 93 VAL A N 1
ATOM 776 C CA . VAL A 1 93 ? 9.428 -1.730 -14.233 1.00 92.38 93 VAL A CA 1
ATOM 777 C C . VAL A 1 93 ? 8.845 -2.881 -15.047 1.00 92.38 93 VAL A C 1
ATOM 779 O O . VAL A 1 93 ? 7.685 -3.250 -14.864 1.00 92.38 93 VAL A O 1
ATOM 782 N N . ARG A 1 94 ? 9.639 -3.526 -15.907 1.00 94.38 94 ARG A N 1
ATOM 783 C CA . ARG A 1 94 ? 9.166 -4.625 -16.756 1.00 94.38 94 ARG A CA 1
ATOM 784 C C . ARG A 1 94 ? 8.754 -5.812 -15.900 1.00 94.38 94 ARG A C 1
ATOM 786 O O . ARG A 1 94 ? 7.722 -6.427 -16.170 1.00 94.38 94 ARG A O 1
ATOM 793 N N . GLN A 1 95 ? 9.521 -6.108 -14.852 1.00 95.00 95 GLN A N 1
ATOM 794 C CA . GLN A 1 95 ? 9.172 -7.151 -13.887 1.00 95.00 95 GLN A CA 1
ATOM 795 C C . GLN A 1 95 ? 7.925 -6.778 -13.083 1.00 95.00 95 GLN A C 1
ATOM 797 O O . GLN A 1 95 ? 7.027 -7.611 -12.951 1.00 95.00 95 GLN A O 1
ATOM 802 N N . CYS A 1 96 ? 7.828 -5.527 -12.625 1.00 95.44 96 CYS A N 1
ATOM 803 C CA . CYS A 1 96 ? 6.656 -5.020 -11.912 1.00 95.44 96 CYS A CA 1
ATOM 804 C C . CYS A 1 96 ? 5.373 -5.164 -12.754 1.00 95.44 96 CYS A C 1
ATOM 806 O O . CYS A 1 96 ? 4.405 -5.805 -12.336 1.00 95.44 96 CYS A O 1
ATOM 808 N N . ILE A 1 97 ? 5.399 -4.657 -13.990 1.00 96.50 97 ILE A N 1
ATOM 809 C CA . ILE A 1 97 ? 4.291 -4.733 -14.950 1.00 96.50 97 ILE A CA 1
ATOM 810 C C . ILE A 1 97 ? 3.936 -6.186 -15.267 1.00 96.50 97 ILE A C 1
ATOM 812 O O . ILE A 1 97 ? 2.755 -6.535 -15.303 1.00 96.50 97 ILE A O 1
ATOM 816 N N . LYS A 1 98 ? 4.933 -7.050 -15.491 1.00 97.81 98 LYS A N 1
ATOM 817 C CA . LYS A 1 98 ? 4.699 -8.477 -15.747 1.00 97.81 98 LYS A CA 1
ATOM 818 C C . LYS A 1 98 ? 3.999 -9.142 -14.560 1.00 97.81 98 LYS A C 1
ATOM 820 O O . LYS A 1 98 ? 3.026 -9.862 -14.765 1.00 97.81 98 LYS A O 1
ATOM 825 N N . GLY A 1 99 ? 4.452 -8.871 -13.336 1.00 97.38 99 GLY A N 1
ATOM 826 C CA . GLY A 1 99 ? 3.815 -9.361 -12.114 1.00 97.38 99 GLY A CA 1
ATOM 827 C C . GLY A 1 99 ? 2.362 -8.900 -11.998 1.00 97.38 99 GLY A C 1
ATOM 828 O O . GLY A 1 99 ? 1.475 -9.712 -11.749 1.00 97.38 99 GLY A O 1
ATOM 829 N N . LEU A 1 100 ? 2.094 -7.622 -12.269 1.00 97.62 100 LEU A N 1
ATOM 830 C CA . LEU A 1 100 ? 0.741 -7.066 -12.267 1.00 97.62 100 LEU A CA 1
ATOM 831 C C . LEU A 1 100 ? -0.163 -7.705 -13.327 1.00 97.62 100 LEU A C 1
ATOM 833 O O . LEU A 1 100 ? -1.275 -8.122 -13.009 1.00 97.62 100 LEU A O 1
ATOM 837 N N . ARG A 1 101 ? 0.315 -7.878 -14.561 1.00 98.00 101 ARG A N 1
ATOM 838 C CA . ARG A 1 101 ? -0.445 -8.582 -15.607 1.00 98.00 101 ARG A CA 1
ATOM 839 C C . ARG A 1 101 ? -0.777 -10.019 -15.207 1.00 98.00 101 ARG A C 1
ATOM 841 O O . ARG A 1 101 ? -1.909 -10.449 -15.398 1.00 98.00 101 ARG A O 1
ATOM 848 N N . ASN A 1 102 ? 0.165 -10.733 -14.589 1.00 98.25 102 ASN A N 1
ATOM 849 C CA . ASN A 1 102 ? -0.064 -12.096 -14.096 1.00 98.25 102 ASN A CA 1
ATOM 850 C C . ASN A 1 102 ? -1.110 -12.156 -12.970 1.00 98.25 102 ASN A C 1
ATOM 852 O O . ASN A 1 102 ? -1.792 -13.166 -12.831 1.00 98.25 102 ASN A O 1
ATOM 856 N N . ARG A 1 103 ? -1.269 -11.077 -12.191 1.00 97.50 103 ARG A N 1
ATOM 857 C CA . ARG A 1 103 ? -2.345 -10.927 -11.194 1.00 97.50 103 ARG A CA 1
ATOM 858 C C . ARG A 1 103 ? -3.688 -10.489 -11.806 1.00 97.50 103 ARG A C 1
ATOM 860 O O . ARG A 1 103 ? -4.641 -10.285 -11.065 1.00 97.50 103 ARG A O 1
ATOM 867 N N . GLY A 1 104 ? -3.776 -10.337 -13.130 1.00 98.06 104 GLY A N 1
ATOM 868 C CA . GLY A 1 104 ? -5.005 -9.975 -13.844 1.00 98.06 104 GLY A CA 1
ATOM 869 C C . GLY A 1 104 ? -5.216 -8.474 -14.067 1.00 98.06 104 GLY A C 1
ATOM 870 O O . GLY A 1 104 ? -6.272 -8.078 -14.562 1.00 98.06 104 GLY A O 1
ATOM 871 N N . TYR A 1 105 ? -4.238 -7.621 -13.745 1.00 98.12 105 TYR A N 1
ATOM 872 C CA . TYR A 1 105 ? -4.366 -6.182 -13.981 1.00 98.12 105 TYR A CA 1
ATOM 873 C C . TYR A 1 105 ? -4.196 -5.825 -15.460 1.00 98.12 105 TYR A C 1
ATOM 875 O O . TYR A 1 105 ? -3.315 -6.332 -16.161 1.00 98.12 105 TYR A O 1
ATOM 883 N N . ARG A 1 106 ? -4.998 -4.857 -15.910 1.00 98.00 106 ARG A N 1
ATOM 884 C CA . ARG A 1 106 ? -4.770 -4.123 -17.160 1.00 98.00 106 ARG A CA 1
ATOM 885 C C . ARG A 1 106 ? -3.921 -2.891 -16.866 1.00 98.00 106 ARG A C 1
ATOM 887 O O . ARG A 1 106 ? -4.091 -2.261 -15.828 1.00 98.00 106 ARG A O 1
ATOM 894 N N . ILE A 1 107 ? -3.020 -2.556 -17.784 1.00 96.75 107 ILE A N 1
ATOM 895 C CA . ILE A 1 107 ? -2.075 -1.450 -17.614 1.00 96.75 107 ILE A CA 1
ATOM 896 C C . ILE A 1 107 ? -2.512 -0.285 -18.493 1.00 96.75 107 ILE A C 1
ATOM 898 O O . ILE A 1 107 ? -2.641 -0.451 -19.705 1.00 96.75 107 ILE A O 1
ATOM 902 N N . ALA A 1 108 ? -2.714 0.873 -17.873 1.00 95.69 108 ALA A N 1
ATOM 903 C CA . ALA A 1 108 ? -2.887 2.153 -18.544 1.00 95.69 108 ALA A CA 1
ATOM 904 C C . ALA A 1 108 ? -1.694 3.046 -18.189 1.00 95.69 108 ALA A C 1
ATOM 906 O O . ALA A 1 108 ? -1.241 3.036 -17.045 1.00 95.69 108 ALA A O 1
ATOM 907 N N . ALA A 1 109 ? -1.185 3.788 -19.168 1.00 92.75 109 ALA A N 1
ATOM 908 C CA . ALA A 1 109 ? -0.081 4.720 -18.986 1.00 92.75 109 ALA A CA 1
ATOM 909 C C . ALA A 1 109 ? -0.568 6.141 -19.272 1.00 92.75 109 ALA A C 1
ATOM 911 O O . ALA A 1 109 ? -1.302 6.360 -20.237 1.00 92.75 109 ALA A O 1
ATOM 912 N N . ALA A 1 110 ? -0.159 7.083 -18.428 1.00 84.25 110 ALA A N 1
ATOM 913 C CA . ALA A 1 110 ? -0.254 8.509 -18.703 1.00 84.25 110 ALA A CA 1
ATOM 914 C C . ALA A 1 110 ? 1.098 8.977 -19.255 1.00 84.25 110 ALA A C 1
ATOM 916 O O . ALA A 1 110 ? 2.137 8.526 -18.770 1.00 84.25 110 ALA A O 1
ATOM 917 N N . HIS A 1 111 ? 1.062 9.828 -20.277 1.00 64.69 111 HIS A N 1
ATOM 918 C CA . HIS A 1 111 ? 2.230 10.409 -20.937 1.00 64.69 111 HIS A CA 1
ATOM 919 C C . HIS A 1 111 ? 2.219 11.930 -20.761 1.00 64.69 111 HIS A C 1
ATOM 921 O O . HIS A 1 111 ? 1.103 12.486 -20.639 1.00 64.69 111 HIS A O 1
#

Nearest PDB structures (foldseek):
  1zjr-assembly1_A  TM=8.763E-01  e=3.007E-05  Aquifex aeolicus
  7edc-assembly1_A-2  TM=8.366E-01  e=1.893E-05  Escherichia coli
  1v2x-assembly1_A-2  TM=8.923E-01  e=1.056E-04  Thermus thermophilus
  1ipa-assembly1_A  TM=7.865E-01  e=1.873E+00  Thermus thermophilus
  7msk-assembly1_B  TM=4.231E-01  e=5.698E-01  Bacillus thuringiensis serovar andalousiensis BGSC 4AW1

Sequence (111 aa):
MISTQQAIDHLRPYLTDNRWDLMHDILRQRTRFLTVITEELYREHNANALLRSCECFGLQEMHVVDNINEFAIHRDMSRGAAKWVEINKHRDVRQCIKGLRNRGYRIAAAH

pLDDT: mean 88.13, std 12.51, range [55.66, 98.25]

Foldseek 3Di:
DDDPVRVCVVCVVVDDPVRVVVVVVLLVQADPLDEEEDEDPPDLVVVLVVLLVCLVNNYQEYEYAYQDDDDDHDPVSNVCSPVRYHYHYHPDVVVVVVVCVVVVDDDDDDD

Secondary structure 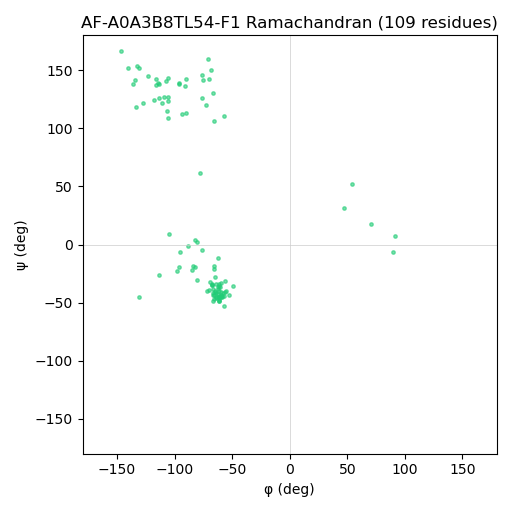(DSSP, 8-state):
---HHHHHHHHGGGS-HHHHHHHHHHHHH-BSS--EEEE----HHHHHHHHHHHHHTTBSEEEEE-SSS-----TTTTTTGGGTSEEEEES-HHHHHHHHHHTT-------

Solvent-accessible surface area (backbone atoms only — not comparable to full-atom values): 6709 Å² total; per-residue (Å²): 133,84,52,72,66,58,52,50,62,68,50,48,84,83,49,55,66,74,58,54,52,52,50,53,59,53,58,72,58,45,34,80,89,55,71,53,78,46,70,68,69,80,50,48,69,57,48,37,48,52,46,43,50,36,42,76,70,23,26,38,41,40,35,41,27,38,79,82,62,83,88,62,77,62,67,80,75,32,76,59,32,73,78,66,33,44,79,47,78,35,65,44,61,69,59,51,53,51,52,40,44,76,74,69,51,83,88,84,84,89,130

Radius of gyration: 16.3 Å; Cα contacts (8 Å, |Δi|>4): 119; chains: 1; bounding box: 35×33×46 Å